Protein AF-A0A2D7I970-F1 (afdb_monomer_lite)

Structure (mmCIF, N/CA/C/O backbone):
data_AF-A0A2D7I970-F1
#
_entry.id   AF-A0A2D7I970-F1
#
loop_
_atom_site.group_PDB
_atom_site.id
_atom_site.type_symbol
_atom_site.label_atom_id
_atom_site.label_alt_id
_atom_site.label_comp_id
_atom_site.label_asym_id
_atom_site.label_entity_id
_atom_site.label_seq_id
_atom_site.pdbx_PDB_ins_code
_atom_site.Cartn_x
_atom_site.Cartn_y
_atom_site.Cartn_z
_atom_site.occupancy
_atom_site.B_iso_or_equiv
_atom_site.auth_seq_id
_atom_site.auth_comp_id
_atom_site.auth_asym_id
_atom_site.auth_atom_id
_atom_site.pdbx_PDB_model_num
ATOM 1 N N . MET A 1 1 ? -10.660 -6.256 -2.168 1.00 47.56 1 MET A N 1
ATOM 2 C CA . MET A 1 1 ? -10.338 -5.132 -1.252 1.00 47.56 1 MET A CA 1
ATOM 3 C C . MET A 1 1 ? -10.514 -5.555 0.213 1.00 47.56 1 MET A C 1
ATOM 5 O O . MET A 1 1 ? -11.226 -4.911 0.967 1.00 47.56 1 MET A O 1
ATOM 9 N N . SER A 1 2 ? -9.880 -6.649 0.639 1.00 57.69 2 SER A N 1
ATOM 10 C CA . SER A 1 2 ? -10.261 -7.354 1.876 1.00 57.69 2 SER A CA 1
ATOM 11 C C . SER A 1 2 ? -9.029 -7.915 2.590 1.00 57.69 2 SER A C 1
ATOM 13 O O . SER A 1 2 ? -8.671 -9.072 2.408 1.00 57.69 2 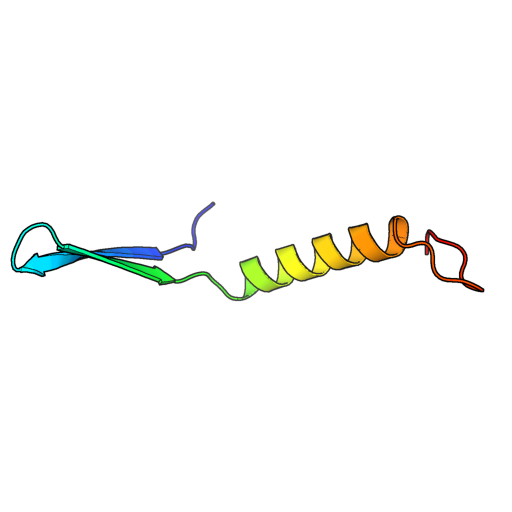SER A O 1
ATOM 15 N N . GLY A 1 3 ? -8.352 -7.074 3.373 1.00 68.06 3 GLY A N 1
ATOM 16 C CA . GLY A 1 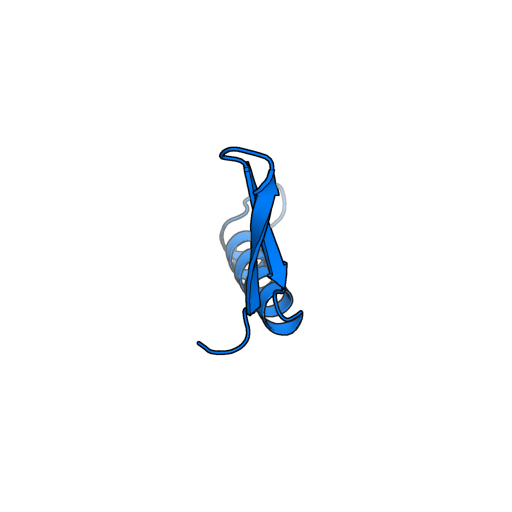3 ? -7.189 -7.500 4.165 1.00 68.06 3 GLY A CA 1
ATOM 17 C C . GLY A 1 3 ? -6.656 -6.450 5.141 1.00 68.06 3 GLY A C 1
ATOM 18 O O . GLY A 1 3 ? -5.992 -6.793 6.113 1.00 68.06 3 GLY A O 1
ATOM 19 N N . ILE A 1 4 ? -6.973 -5.169 4.930 1.00 83.25 4 ILE A N 1
ATOM 20 C CA . ILE A 1 4 ? -6.650 -4.118 5.899 1.00 83.25 4 ILE A CA 1
ATOM 21 C C . ILE A 1 4 ? -7.605 -4.243 7.086 1.00 83.25 4 ILE A C 1
ATOM 23 O O . ILE A 1 4 ? -8.822 -4.183 6.917 1.00 83.25 4 ILE A O 1
ATOM 27 N N . THR A 1 5 ? -7.049 -4.404 8.284 1.00 86.56 5 THR A N 1
ATOM 28 C CA . THR A 1 5 ? -7.821 -4.484 9.529 1.00 86.56 5 THR A CA 1
ATOM 29 C C . THR A 1 5 ? -7.655 -3.187 10.303 1.00 86.56 5 THR A C 1
ATOM 31 O O . THR A 1 5 ? -6.532 -2.767 10.570 1.00 86.56 5 THR A O 1
ATOM 34 N N . VAL A 1 6 ? -8.762 -2.558 10.692 1.00 88.88 6 VAL A N 1
ATOM 35 C CA . VAL A 1 6 ? -8.755 -1.322 11.484 1.00 88.88 6 VAL A CA 1
ATOM 36 C C . VAL A 1 6 ? -9.457 -1.583 12.810 1.00 88.88 6 VAL A C 1
ATOM 38 O O . VAL A 1 6 ? -10.606 -2.016 12.838 1.00 88.88 6 VAL A O 1
ATOM 41 N N . LYS A 1 7 ? -8.769 -1.317 13.919 1.00 88.75 7 LYS A N 1
ATOM 42 C CA . LYS A 1 7 ? -9.315 -1.392 15.276 1.00 88.75 7 LYS A CA 1
ATOM 43 C C . LYS A 1 7 ? -9.302 -0.001 15.887 1.00 88.75 7 LYS A C 1
ATOM 45 O O . LYS A 1 7 ? -8.243 0.600 16.029 1.00 88.75 7 LYS A O 1
ATOM 50 N N . VAL A 1 8 ? -10.471 0.494 16.277 1.00 88.00 8 VAL A N 1
ATOM 51 C CA . VAL A 1 8 ? -10.612 1.789 16.949 1.00 88.00 8 VAL A CA 1
ATOM 52 C C . VAL A 1 8 ? -10.902 1.544 18.425 1.00 88.00 8 VAL A C 1
ATOM 54 O O . VAL A 1 8 ? -11.899 0.910 18.766 1.00 88.00 8 VAL A O 1
ATOM 57 N N . LYS A 1 9 ? -10.040 2.047 19.307 1.00 89.56 9 LYS A N 1
ATOM 58 C CA . LYS A 1 9 ? -10.211 1.993 20.759 1.00 89.56 9 LYS A CA 1
ATOM 59 C C . LYS A 1 9 ? -10.512 3.395 21.279 1.00 89.56 9 LYS A C 1
ATOM 61 O O . LYS A 1 9 ? -9.766 4.338 21.028 1.00 89.56 9 LYS A O 1
ATOM 66 N N . LYS A 1 10 ? -11.610 3.537 22.018 1.00 85.25 10 LYS A N 1
ATOM 67 C CA . LYS A 1 10 ? -11.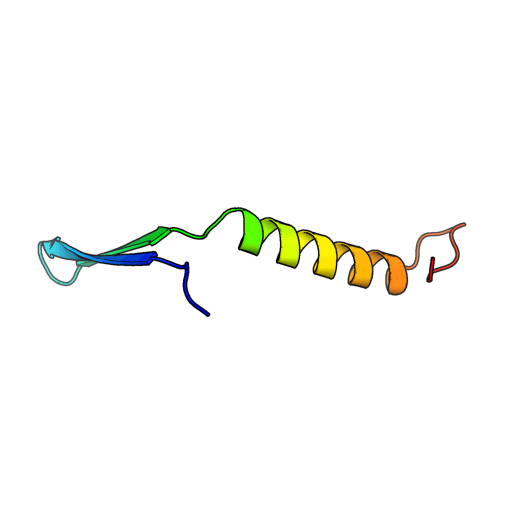896 4.761 22.775 1.00 85.25 10 LYS A CA 1
ATOM 68 C C . LYS A 1 10 ? -11.020 4.758 24.031 1.00 85.25 10 LYS A C 1
ATOM 70 O O . LYS A 1 10 ? -10.960 3.743 24.726 1.00 85.25 10 LYS A O 1
ATOM 75 N N . GLN A 1 11 ? -10.305 5.849 24.280 1.00 85.75 11 GLN A N 1
ATOM 76 C CA . GLN A 1 11 ? -9.543 6.055 25.514 1.00 85.75 11 GLN A CA 1
ATOM 77 C C . GLN A 1 11 ? -10.305 7.020 26.439 1.00 85.75 11 GLN A C 1
ATOM 79 O O . GLN A 1 11 ? -11.445 7.378 26.149 1.00 85.75 11 GLN A O 1
ATOM 84 N N . LYS A 1 12 ? -9.708 7.398 27.579 1.00 85.62 12 LYS A N 1
ATOM 85 C CA . LYS A 1 12 ? -10.290 8.412 28.470 1.00 85.62 12 LYS A CA 1
ATOM 86 C C . LYS A 1 12 ? -10.471 9.736 27.710 1.00 85.62 12 LYS A C 1
ATOM 88 O O . LYS A 1 12 ? -9.638 10.084 26.872 1.00 85.62 12 LYS A O 1
ATOM 93 N N . GLU A 1 13 ? -11.545 10.454 28.038 1.00 87.19 13 GLU A N 1
ATOM 94 C CA . GLU A 1 13 ? -11.962 11.710 27.394 1.00 87.19 13 GLU A CA 1
ATOM 95 C C . GLU A 1 13 ? -12.283 11.541 25.894 1.00 87.19 13 GLU A C 1
ATOM 97 O O . GLU A 1 13 ? -12.831 10.527 25.468 1.00 87.19 13 GLU A O 1
ATOM 102 N N . LEU A 1 14 ? -11.976 12.548 25.072 1.00 87.81 14 LEU A N 1
ATOM 103 C CA . LEU A 1 14 ? -12.253 12.563 23.633 1.00 87.81 14 LEU A CA 1
ATOM 104 C C . LEU A 1 14 ? -11.180 11.833 22.800 1.00 87.81 14 LEU A C 1
ATOM 106 O O . LEU A 1 14 ? -11.238 11.848 21.568 1.00 87.81 14 LEU A O 1
ATOM 110 N N . LYS A 1 15 ? -10.202 11.178 23.441 1.00 87.62 15 LYS A N 1
ATOM 111 C CA . LYS A 1 15 ? -9.101 10.497 22.746 1.00 87.62 15 LYS A CA 1
ATOM 112 C C . LYS A 1 15 ? -9.557 9.183 22.110 1.00 87.62 15 LYS A C 1
ATOM 114 O O . LYS A 1 15 ? -10.252 8.363 22.715 1.00 87.62 15 LYS A O 1
ATOM 119 N N . ARG A 1 16 ? -9.106 8.951 20.875 1.00 90.44 16 ARG A N 1
ATOM 120 C CA . ARG A 1 16 ? -9.331 7.709 20.124 1.00 90.44 16 ARG A CA 1
ATOM 121 C C . ARG A 1 16 ? -8.004 7.194 19.592 1.00 90.44 16 ARG A C 1
ATOM 123 O O . ARG A 1 16 ? -7.255 7.931 18.964 1.00 90.44 16 ARG A O 1
ATOM 130 N N . GLU A 1 17 ? -7.739 5.922 19.834 1.00 89.19 17 GLU A N 1
ATOM 131 C CA . GLU A 1 17 ? -6.587 5.208 19.302 1.00 89.19 17 GLU A CA 1
ATOM 132 C C . GLU A 1 17 ? -7.047 4.355 18.121 1.00 89.19 17 GLU A C 1
ATOM 134 O O . GLU A 1 17 ? -8.023 3.612 18.228 1.00 89.19 17 GLU A O 1
ATOM 139 N N . VAL A 1 18 ? -6.350 4.454 16.993 1.00 92.69 18 VAL A N 1
ATOM 140 C CA . VAL A 1 18 ? -6.652 3.669 15.794 1.00 92.69 18 VAL A CA 1
ATOM 141 C C . VAL A 1 18 ? -5.455 2.781 15.492 1.00 92.69 18 VAL A C 1
ATOM 143 O O . VAL A 1 18 ? -4.383 3.269 15.146 1.00 92.69 18 VAL A O 1
ATOM 146 N N . LYS A 1 19 ? -5.634 1.466 15.615 1.00 91.88 19 LYS A N 1
ATOM 147 C CA . LYS A 1 19 ? -4.653 0.468 15.186 1.00 91.88 19 LYS A CA 1
ATOM 148 C C . LYS A 1 19 ? -5.026 -0.030 13.801 1.00 91.88 19 LYS A C 1
ATOM 150 O O . LYS A 1 19 ? -6.096 -0.606 13.621 1.00 91.88 19 LYS A O 1
ATOM 155 N N . VAL A 1 20 ? -4.136 0.175 12.840 1.00 92.00 20 VAL A N 1
ATOM 156 C CA . VAL A 1 20 ? -4.305 -0.289 11.462 1.00 92.00 20 VAL A CA 1
ATOM 157 C C . VAL A 1 20 ? -3.280 -1.381 11.190 1.00 92.00 20 VAL A C 1
ATOM 159 O O . VAL A 1 20 ? -2.084 -1.172 11.372 1.00 92.00 20 VAL A O 1
ATOM 162 N N . SER A 1 21 ? -3.747 -2.543 10.752 1.00 92.00 21 SER A N 1
ATOM 163 C CA . SER A 1 21 ? -2.909 -3.645 10.289 1.00 92.00 21 SER A CA 1
ATOM 164 C C . SER A 1 21 ? -3.066 -3.775 8.783 1.00 92.00 21 SER A C 1
ATOM 166 O O . SER A 1 21 ? -4.179 -3.924 8.275 1.00 92.00 21 SER A O 1
ATOM 168 N N . VAL A 1 22 ? -1.943 -3.708 8.076 1.00 91.31 22 VAL A N 1
ATOM 169 C CA . VAL A 1 22 ? -1.883 -3.801 6.617 1.00 91.31 22 VAL A CA 1
ATOM 170 C C . VAL A 1 22 ? -1.136 -5.085 6.250 1.00 91.31 22 VAL A C 1
ATOM 172 O O . VAL A 1 22 ? -0.042 -5.296 6.773 1.00 91.31 22 VAL A O 1
ATOM 175 N N . PRO A 1 23 ? -1.691 -5.943 5.375 1.00 91.88 23 PRO A N 1
ATOM 176 C CA . PRO A 1 23 ? -0.991 -7.130 4.893 1.00 91.88 23 PRO A CA 1
ATOM 177 C C . PRO A 1 23 ? 0.306 -6.766 4.164 1.00 91.88 23 PRO A C 1
ATOM 179 O O . PRO A 1 23 ? 0.332 -5.805 3.390 1.00 91.88 23 PRO A O 1
ATOM 182 N N . SER A 1 24 ? 1.356 -7.566 4.359 1.00 89.50 24 SER A N 1
ATOM 183 C CA . SER A 1 24 ? 2.665 -7.367 3.716 1.00 89.50 24 SER A CA 1
ATOM 184 C C . SER A 1 24 ? 2.562 -7.319 2.192 1.00 89.50 24 SER A C 1
ATOM 186 O O . SER A 1 24 ? 3.127 -6.425 1.566 1.00 89.50 24 SER A O 1
ATOM 188 N N . SER A 1 25 ? 1.737 -8.189 1.606 1.00 90.06 25 SER A N 1
ATOM 189 C CA . SER A 1 25 ? 1.490 -8.250 0.161 1.00 90.06 25 SER A CA 1
ATOM 190 C C . SER A 1 25 ? 1.020 -6.919 -0.433 1.00 90.06 25 SER A C 1
ATOM 192 O O . SER A 1 25 ? 1.384 -6.569 -1.554 1.00 90.06 25 SER A O 1
ATOM 194 N N . PHE A 1 26 ? 0.250 -6.130 0.323 1.00 88.50 26 PHE A N 1
ATOM 195 C CA . PHE A 1 26 ? -0.239 -4.829 -0.134 1.00 88.50 26 PHE A CA 1
ATOM 196 C C . PHE A 1 26 ? 0.873 -3.773 -0.157 1.00 88.50 26 PHE A C 1
ATOM 198 O O . PHE A 1 26 ? 0.911 -2.911 -1.037 1.00 88.50 26 PHE A O 1
ATOM 205 N N . VAL A 1 27 ? 1.795 -3.853 0.804 1.00 91.00 27 VAL A N 1
ATOM 206 C CA . VAL A 1 27 ? 2.971 -2.979 0.876 1.00 91.00 27 VAL A CA 1
ATOM 207 C C . VAL A 1 27 ? 3.948 -3.325 -0.244 1.00 91.00 27 VAL A C 1
ATOM 209 O O . VAL A 1 27 ? 4.413 -2.427 -0.945 1.00 91.00 27 VAL A O 1
ATOM 212 N N . GLU A 1 28 ? 4.208 -4.612 -0.456 1.00 92.00 28 GLU A N 1
ATOM 213 C CA . GLU A 1 28 ? 5.093 -5.109 -1.511 1.00 92.00 28 GLU A CA 1
ATOM 214 C C . GLU A 1 28 ? 4.582 -4.733 -2.902 1.00 92.00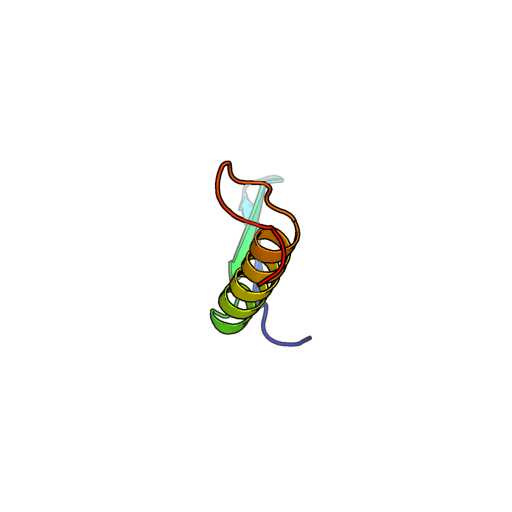 28 GLU A C 1
ATOM 216 O O . GLU A 1 28 ? 5.322 -4.133 -3.681 1.00 92.00 28 GLU A O 1
ATOM 221 N N . ALA A 1 29 ? 3.298 -4.965 -3.187 1.00 91.94 29 ALA A N 1
ATOM 222 C CA . ALA A 1 29 ? 2.697 -4.584 -4.463 1.00 91.94 29 ALA A CA 1
ATOM 223 C C . ALA A 1 29 ? 2.812 -3.072 -4.727 1.00 91.94 29 ALA A C 1
ATOM 225 O O . ALA A 1 29 ? 3.168 -2.646 -5.829 1.00 91.94 29 ALA A O 1
ATOM 226 N N . LYS A 1 30 ? 2.562 -2.239 -3.706 1.00 93.31 30 LYS A N 1
ATOM 227 C CA . LYS A 1 30 ? 2.676 -0.779 -3.836 1.00 93.31 30 LYS A CA 1
ATOM 228 C C . LYS A 1 30 ? 4.126 -0.330 -4.023 1.00 93.31 30 LYS A C 1
ATOM 230 O O . LYS A 1 30 ? 4.378 0.594 -4.796 1.00 93.31 30 LYS A O 1
ATOM 235 N N . LYS A 1 31 ? 5.070 -0.986 -3.346 1.00 93.94 31 LYS A N 1
ATOM 236 C CA . LYS A 1 31 ? 6.509 -0.741 -3.482 1.00 93.94 31 LYS A CA 1
ATOM 237 C C . LYS A 1 31 ? 6.985 -1.053 -4.900 1.00 93.94 31 LYS A C 1
ATOM 239 O O . LYS A 1 31 ? 7.606 -0.194 -5.518 1.00 93.94 31 LYS A O 1
ATOM 244 N N . MET A 1 32 ? 6.632 -2.224 -5.430 1.00 93.50 32 MET A N 1
ATOM 245 C CA . MET A 1 32 ? 7.003 -2.634 -6.788 1.00 93.50 32 MET A CA 1
ATOM 246 C C . MET A 1 32 ? 6.445 -1.673 -7.835 1.00 93.50 32 MET A C 1
ATOM 248 O O . MET A 1 32 ? 7.207 -1.130 -8.631 1.00 93.50 32 MET A O 1
ATOM 252 N N . LYS A 1 33 ? 5.149 -1.345 -7.752 1.00 94.06 33 LYS A N 1
ATOM 253 C CA . LYS A 1 33 ? 4.529 -0.362 -8.649 1.00 94.06 33 LYS A CA 1
ATOM 254 C C . LYS A 1 33 ? 5.248 0.989 -8.606 1.00 94.06 33 LYS A C 1
ATOM 256 O O . LYS A 1 33 ? 5.518 1.587 -9.644 1.00 94.06 33 LYS A O 1
ATOM 261 N N . ARG A 1 34 ? 5.590 1.471 -7.407 1.00 93.25 34 ARG A N 1
ATOM 262 C CA . ARG A 1 34 ? 6.292 2.749 -7.258 1.00 93.25 34 ARG A CA 1
ATOM 263 C C . ARG A 1 34 ? 7.698 2.705 -7.852 1.00 93.25 34 ARG A C 1
ATOM 265 O O . ARG A 1 34 ? 8.135 3.690 -8.438 1.00 93.25 34 ARG A O 1
ATOM 272 N N . PHE A 1 35 ? 8.405 1.592 -7.707 1.00 90.69 35 PHE A N 1
ATOM 273 C CA . PHE A 1 35 ? 9.728 1.422 -8.300 1.00 90.69 35 PHE A CA 1
ATOM 274 C C . PHE A 1 35 ? 9.680 1.359 -9.822 1.00 90.69 35 PHE A C 1
ATOM 276 O O . PHE A 1 35 ? 10.517 1.989 -10.458 1.00 90.69 35 PHE A O 1
ATOM 283 N N . GLU A 1 36 ? 8.682 0.702 -10.409 1.00 88.75 36 GLU A N 1
ATOM 284 C CA . GLU A 1 36 ? 8.472 0.726 -11.861 1.00 88.75 36 GLU A CA 1
ATOM 285 C C . GLU A 1 36 ? 8.193 2.143 -12.379 1.00 88.75 36 GLU A C 1
ATOM 287 O O . GLU A 1 36 ? 8.752 2.558 -13.394 1.00 88.75 36 GLU A O 1
ATOM 292 N N . GLU A 1 37 ? 7.355 2.911 -11.676 1.00 89.56 37 GLU A N 1
ATOM 293 C CA . GLU A 1 37 ? 7.101 4.316 -12.014 1.00 89.56 37 GLU A CA 1
ATOM 294 C C . GLU A 1 37 ? 8.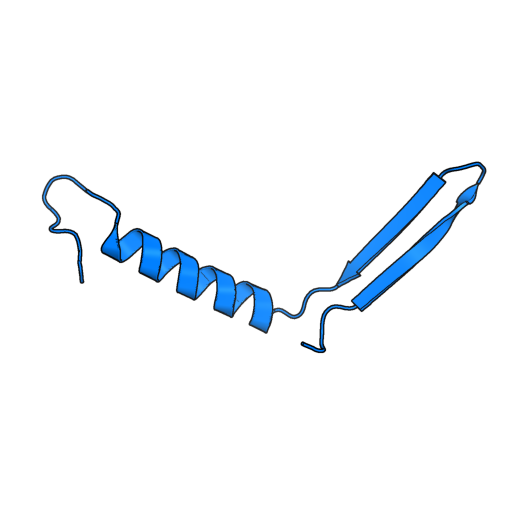394 5.134 -11.974 1.00 89.56 37 GLU A C 1
ATOM 296 O O . GLU A 1 37 ? 8.677 5.896 -12.898 1.00 89.56 37 GLU A O 1
ATOM 301 N N . ILE A 1 38 ? 9.203 4.962 -10.927 1.00 87.62 38 ILE A N 1
ATOM 302 C CA . ILE A 1 38 ? 10.479 5.667 -10.778 1.00 87.62 38 ILE A CA 1
ATOM 303 C C . ILE A 1 38 ? 11.463 5.234 -11.867 1.00 87.62 38 ILE A C 1
ATOM 305 O O . ILE A 1 38 ? 12.074 6.096 -12.481 1.00 87.62 38 ILE A O 1
ATOM 309 N N . ALA A 1 39 ? 11.585 3.945 -12.181 1.00 85.75 39 ALA A N 1
ATOM 310 C CA . ALA A 1 39 ? 12.489 3.463 -13.230 1.00 85.75 39 ALA A CA 1
ATOM 311 C C . ALA A 1 39 ? 12.158 4.055 -14.614 1.00 85.75 39 ALA A C 1
ATOM 313 O O . ALA A 1 39 ? 13.052 4.390 -15.395 1.00 85.75 39 ALA A O 1
ATOM 314 N N . LYS A 1 40 ? 10.865 4.247 -14.900 1.00 83.88 40 LYS A N 1
ATOM 315 C CA . LYS A 1 40 ? 10.395 4.851 -16.154 1.00 83.88 40 LYS A CA 1
ATOM 316 C C . LYS A 1 40 ? 10.540 6.373 -16.183 1.00 83.88 40 LYS A C 1
ATOM 318 O O . LYS A 1 40 ? 10.688 6.943 -17.260 1.00 83.88 40 LYS A O 1
ATOM 323 N N . THR A 1 41 ? 10.471 7.040 -15.030 1.00 84.56 41 THR A N 1
ATOM 324 C CA . THR A 1 41 ? 10.389 8.513 -14.952 1.00 84.56 41 THR A CA 1
ATOM 325 C C . THR A 1 41 ? 11.674 9.192 -14.486 1.00 84.56 41 THR A C 1
ATOM 327 O O . THR A 1 41 ? 11.897 10.361 -14.808 1.00 84.56 41 THR A O 1
ATOM 330 N N . ALA A 1 42 ? 12.534 8.492 -13.748 1.00 82.75 42 ALA A N 1
ATOM 331 C CA . ALA A 1 42 ? 13.750 9.053 -13.187 1.00 82.75 42 ALA A CA 1
ATOM 332 C C . ALA A 1 42 ? 14.783 9.313 -14.286 1.00 82.75 42 ALA A C 1
ATOM 334 O O . ALA A 1 42 ? 15.193 8.417 -15.023 1.00 82.75 42 ALA A O 1
ATOM 335 N N . LYS A 1 43 ? 15.231 10.565 -14.367 1.00 80.50 43 LYS A N 1
ATOM 336 C CA . LYS A 1 43 ? 16.336 10.983 -15.228 1.00 80.50 43 LYS A CA 1
ATOM 337 C C . LYS A 1 43 ? 17.613 10.971 -14.399 1.00 80.50 43 LYS A C 1
ATOM 339 O O . LYS A 1 43 ? 17.797 11.845 -13.558 1.00 80.50 43 LYS A O 1
ATOM 344 N N . MET A 1 44 ? 18.469 9.977 -14.621 1.00 81.12 44 MET A N 1
ATOM 345 C CA . MET A 1 44 ? 19.798 9.913 -14.013 1.00 81.12 44 MET A CA 1
ATOM 346 C C . MET A 1 44 ? 20.865 10.216 -15.074 1.00 81.12 44 MET A C 1
ATOM 348 O O . MET A 1 44 ? 20.746 9.737 -16.204 1.00 81.12 44 MET A O 1
ATOM 352 N N . PRO A 1 45 ? 21.897 11.015 -14.755 1.00 83.88 45 PRO A N 1
ATOM 353 C CA . PRO A 1 45 ? 22.962 11.321 -15.704 1.00 83.88 45 PRO A CA 1
ATOM 354 C C . PRO A 1 45 ? 23.673 10.030 -16.130 1.00 83.88 45 PRO A C 1
ATOM 356 O O . PRO A 1 45 ? 24.020 9.200 -15.297 1.00 83.88 45 PRO A O 1
ATOM 359 N N . GLY A 1 46 ? 23.846 9.840 -17.439 1.00 84.12 46 GLY A N 1
ATOM 360 C CA . GLY A 1 46 ? 24.436 8.620 -18.003 1.00 84.12 46 GLY A CA 1
ATOM 361 C C . GLY A 1 46 ? 23.492 7.413 -18.092 1.00 84.12 46 GLY A C 1
ATOM 362 O O . GLY A 1 46 ? 23.901 6.376 -18.608 1.00 84.12 46 GLY A O 1
ATOM 363 N N . PHE A 1 47 ? 22.231 7.529 -17.657 1.00 75.38 47 PHE A N 1
ATOM 364 C CA . PHE A 1 47 ? 21.239 6.455 -17.747 1.00 75.38 47 PHE A CA 1
ATOM 365 C C . PHE A 1 47 ? 20.007 6.916 -18.531 1.00 75.38 47 PHE A C 1
ATOM 367 O O . PHE A 1 47 ? 19.388 7.933 -18.213 1.00 75.38 47 PHE A O 1
ATOM 374 N N . ARG A 1 48 ? 19.622 6.162 -19.565 1.00 77.19 48 ARG A N 1
ATOM 375 C CA . ARG A 1 48 ? 18.414 6.464 -20.337 1.00 77.19 48 ARG A CA 1
ATOM 376 C C . ARG A 1 48 ? 17.178 5.997 -19.551 1.00 77.19 48 ARG A C 1
ATOM 378 O O . ARG A 1 48 ? 17.103 4.809 -19.242 1.00 77.19 48 ARG A O 1
ATOM 385 N N . PRO A 1 49 ? 16.210 6.883 -19.250 1.00 70.12 49 PRO A N 1
ATOM 386 C CA . PRO A 1 49 ? 14.953 6.483 -18.621 1.00 70.12 49 PRO A CA 1
ATOM 387 C C . PRO A 1 49 ? 14.196 5.495 -19.514 1.00 70.12 49 PRO A C 1
ATOM 389 O O . PRO A 1 49 ? 14.185 5.664 -20.736 1.00 70.12 49 PRO A O 1
ATOM 392 N N . GLY A 1 50 ? 13.532 4.510 -18.909 1.00 63.12 50 GLY A N 1
ATOM 393 C CA . GLY A 1 50 ? 12.690 3.562 -19.644 1.00 63.12 50 GLY A CA 1
ATOM 394 C C . GLY A 1 50 ? 13.356 2.227 -19.970 1.00 63.12 50 GLY A C 1
ATOM 395 O O . GLY A 1 50 ? 13.291 1.778 -21.114 1.00 63.12 50 GLY A O 1
ATOM 396 N N . LYS A 1 51 ? 13.942 1.579 -18.960 1.00 59.00 51 LYS A N 1
ATOM 397 C CA . LYS A 1 51 ? 13.998 0.115 -18.936 1.00 59.00 51 LYS A CA 1
ATOM 398 C C . LYS A 1 51 ? 12.854 -0.405 -18.074 1.00 59.00 51 LYS A C 1
ATOM 400 O O . LYS A 1 51 ? 12.620 0.208 -17.008 1.00 59.00 51 LYS A O 1
#

pLDDT: mean 84.86, std 9.97, range [47.56, 94.06]

Sequence (51 aa):
MSGITVKVKKQKELKREVKVSVPSSFVEAKKMKRFEEIAKTAKMPGFRPGK

Foldseek 3Di:
DDAWDWDWDDDPDRDIDIDIDDDPVVVVVVVVVVVLVCQQPPDDVPDD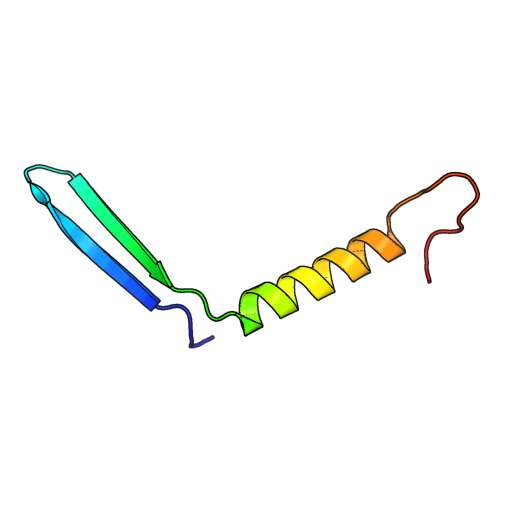RDD

Secondary structure (DSSP, 8-state):
----EEEEEE-STT-EEEEEE--HHHHHHHHHHHHHHHHHH--BTTB-S--

Radius of gyration: 18.98 Å; chains: 1; bounding box: 37×21×49 Å